Protein AF-A0A941NDX5-F1 (afdb_monomer_lite)

Sequence (126 aa):
MRFWDHIRQGDWVTFERARLWAVALLIAYAIAIAGLFLTAHGLNDYQDRPLGSDFSNIYTAGIQANAGHAADIYVPPKHLAAERAIFGAKTPFYGWHYPPFLLLLATPLARLPYLAALFVWQALTF

Structure (mmCIF, N/CA/C/O backbone):
data_AF-A0A941NDX5-F1
#
_entry.id   AF-A0A941NDX5-F1
#
loop_
_atom_site.group_PDB
_atom_site.id
_atom_site.type_symbol
_atom_site.label_atom_id
_atom_site.label_alt_id
_atom_site.label_comp_id
_atom_site.label_asym_id
_atom_site.label_entity_id
_atom_site.label_seq_id
_atom_site.pdbx_PDB_ins_code
_atom_site.Cartn_x
_atom_site.Cartn_y
_atom_site.Cartn_z
_atom_site.occupancy
_atom_site.B_iso_or_equiv
_atom_site.auth_seq_id
_atom_site.auth_comp_id
_atom_site.auth_asym_id
_atom_site.auth_atom_id
_atom_site.pdbx_PDB_model_num
ATOM 1 N N . MET A 1 1 ? -20.344 -15.195 41.692 1.00 62.06 1 MET A N 1
ATOM 2 C CA . MET A 1 1 ? -20.381 -15.592 40.268 1.00 62.06 1 MET A CA 1
ATOM 3 C C . MET A 1 1 ? -18.966 -15.991 39.868 1.00 62.06 1 MET A C 1
ATOM 5 O O . MET A 1 1 ? -18.047 -15.264 40.233 1.00 62.06 1 MET A O 1
ATOM 9 N N . ARG A 1 2 ? -18.745 -17.180 39.284 1.00 82.75 2 ARG A N 1
ATOM 10 C CA . ARG A 1 2 ? -17.382 -17.652 38.968 1.00 82.75 2 ARG A CA 1
ATOM 11 C C . ARG A 1 2 ? -16.875 -16.903 37.729 1.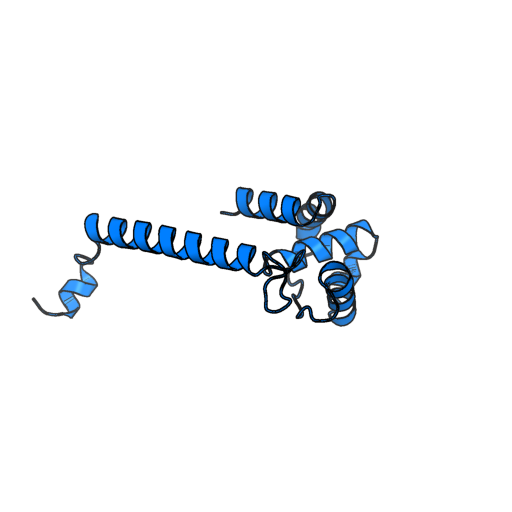00 82.75 2 ARG A C 1
ATOM 13 O O . ARG A 1 2 ? -17.656 -16.616 36.834 1.00 82.75 2 ARG A O 1
ATOM 20 N N . PHE A 1 3 ? -15.574 -16.609 37.664 1.00 84.38 3 PHE A N 1
ATOM 21 C CA . PHE A 1 3 ? -14.917 -15.912 36.540 1.00 84.38 3 PHE A CA 1
ATOM 22 C C . PHE A 1 3 ? -15.355 -16.427 35.153 1.00 84.38 3 PHE A C 1
ATOM 24 O O . PHE A 1 3 ? -15.638 -15.649 34.245 1.00 84.38 3 PHE A O 1
ATOM 31 N N . TRP A 1 4 ? -15.497 -17.746 35.027 1.00 89.44 4 TRP A N 1
ATOM 32 C CA . TRP A 1 4 ? -15.922 -18.427 33.804 1.00 89.44 4 TRP A CA 1
ATOM 33 C C . TRP A 1 4 ? -17.356 -18.119 33.363 1.00 89.44 4 TRP A C 1
ATOM 35 O O . TRP A 1 4 ? -17.628 -18.120 32.164 1.00 89.44 4 TRP A O 1
ATOM 45 N N . ASP A 1 5 ? -18.260 -17.826 34.300 1.00 87.81 5 ASP A N 1
ATOM 46 C CA . ASP A 1 5 ? -19.648 -17.478 33.981 1.00 87.81 5 ASP A CA 1
ATOM 47 C C . ASP A 1 5 ? -19.706 -16.108 33.300 1.00 87.81 5 ASP A C 1
ATOM 49 O O . ASP A 1 5 ? -20.422 -15.933 32.320 1.00 87.81 5 ASP A O 1
ATOM 53 N N . HIS A 1 6 ? -18.879 -15.166 33.759 1.00 83.00 6 HIS A N 1
ATOM 54 C CA . HIS A 1 6 ? -18.836 -13.807 33.225 1.00 83.00 6 HIS A CA 1
ATOM 55 C C . HIS A 1 6 ? -18.253 -13.758 31.805 1.00 83.00 6 HIS A C 1
ATOM 57 O O . HIS A 1 6 ? -18.755 -13.036 30.947 1.00 83.00 6 HIS A O 1
ATOM 63 N N . ILE A 1 7 ? -17.235 -14.582 31.519 1.00 88.75 7 ILE A N 1
ATOM 64 C CA . ILE A 1 7 ? -16.713 -14.745 30.152 1.00 88.75 7 ILE A CA 1
ATOM 65 C C . ILE A 1 7 ? -17.770 -15.382 29.250 1.00 88.75 7 ILE A C 1
ATOM 67 O O . ILE A 1 7 ? -17.980 -14.905 28.137 1.00 88.75 7 ILE A O 1
ATOM 71 N N . ARG A 1 8 ? -18.434 -16.445 29.725 1.00 90.88 8 ARG A N 1
ATOM 72 C CA . ARG A 1 8 ? -19.418 -17.197 28.937 1.00 90.88 8 ARG A CA 1
ATOM 73 C C . ARG A 1 8 ? -20.648 -16.361 28.577 1.00 90.88 8 ARG A C 1
ATOM 75 O O . ARG A 1 8 ? -21.172 -16.540 27.485 1.00 90.88 8 ARG A O 1
ATOM 82 N N . GLN A 1 9 ? -21.119 -15.503 29.479 1.00 90.38 9 GLN A N 1
ATOM 83 C CA . GLN A 1 9 ? -22.331 -14.703 29.263 1.00 90.38 9 GLN A CA 1
ATOM 84 C C . GLN A 1 9 ? -22.068 -13.430 28.445 1.00 90.38 9 GLN A C 1
ATOM 86 O O . GLN A 1 9 ? -22.976 -12.920 27.799 1.00 90.38 9 GLN A O 1
ATOM 91 N N . GLY A 1 10 ? -20.817 -12.956 28.395 1.00 88.06 10 GLY A N 1
ATOM 92 C CA . GLY A 1 10 ? -20.456 -11.792 27.584 1.00 88.06 10 GLY A CA 1
ATOM 93 C C . GLY A 1 10 ? -20.843 -10.451 28.211 1.00 88.06 10 GLY A C 1
ATOM 94 O O . GLY A 1 10 ? -20.691 -9.422 27.561 1.00 88.06 10 GLY A O 1
ATOM 95 N N . ASP A 1 11 ? -21.262 -10.432 29.480 1.00 88.44 11 ASP A N 1
ATOM 96 C CA . ASP A 1 11 ? -21.711 -9.231 30.214 1.00 88.44 11 ASP A CA 1
ATOM 97 C C . ASP A 1 11 ? -20.637 -8.125 30.308 1.00 88.44 11 ASP A C 1
ATOM 99 O O . ASP A 1 11 ? -20.893 -6.981 30.695 1.00 88.44 11 ASP A O 1
ATOM 103 N N . TRP A 1 12 ? -19.393 -8.465 29.971 1.00 85.69 12 TRP A N 1
ATOM 104 C CA . TRP A 1 12 ? -18.274 -7.538 29.880 1.00 85.69 12 TRP A CA 1
ATOM 105 C C . TRP A 1 12 ? -18.303 -6.681 28.600 1.00 85.69 12 TRP A C 1
ATOM 107 O O . TRP A 1 12 ? -17.666 -5.627 28.575 1.00 85.69 12 TRP A O 1
ATOM 117 N N . VAL A 1 13 ? -19.078 -7.044 27.573 1.00 89.94 13 VAL A N 1
ATOM 118 C CA . VAL A 1 13 ? -19.280 -6.243 26.354 1.00 89.94 13 VAL A CA 1
ATOM 119 C C . VAL A 1 13 ? -20.486 -5.322 26.544 1.00 89.94 13 VAL A C 1
ATOM 121 O O . VAL A 1 13 ? -21.599 -5.618 26.123 1.00 89.94 13 VAL A O 1
ATOM 124 N N . THR A 1 14 ? -20.268 -4.185 27.205 1.00 94.94 14 THR A N 1
ATOM 125 C CA . THR A 1 14 ? -21.304 -3.149 27.360 1.00 94.94 14 THR A CA 1
ATOM 126 C C . THR A 1 14 ? -21.159 -2.075 26.287 1.00 94.94 14 THR A C 1
ATOM 128 O O . THR A 1 14 ? -20.083 -1.913 25.705 1.00 94.94 14 THR A O 1
ATOM 131 N N . PHE A 1 15 ? -22.220 -1.302 26.042 1.00 94.56 15 PHE A N 1
ATOM 132 C CA . PHE A 1 15 ? -22.182 -0.198 25.081 1.00 94.56 15 PHE A CA 1
ATOM 133 C C . PHE A 1 15 ? -21.113 0.842 25.448 1.00 94.56 15 PHE A C 1
ATOM 135 O O . PHE A 1 15 ? -20.392 1.332 24.581 1.00 94.56 15 PHE A O 1
ATOM 142 N N . GLU A 1 16 ? -20.947 1.133 26.738 1.00 96.38 16 GLU A N 1
ATOM 143 C CA . GLU A 1 16 ? -19.944 2.070 27.247 1.00 96.38 16 GLU A CA 1
ATOM 144 C C . GLU A 1 16 ? -18.529 1.565 26.968 1.00 96.38 16 GLU A C 1
ATOM 146 O O . 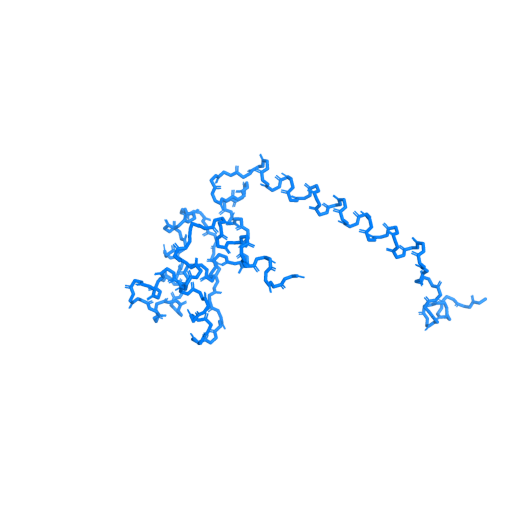GLU A 1 16 ? -17.690 2.325 26.484 1.00 96.38 16 GLU A O 1
ATOM 151 N N . ARG A 1 17 ? -18.267 0.274 27.222 1.00 95.31 17 ARG A N 1
ATOM 152 C CA . ARG A 1 17 ? -16.963 -0.340 26.941 1.00 95.31 17 ARG A CA 1
ATOM 153 C C . ARG A 1 17 ? -16.689 -0.410 25.443 1.00 95.31 17 ARG A C 1
ATOM 155 O O . ARG A 1 17 ? -15.591 -0.056 25.025 1.00 95.31 17 ARG A O 1
ATOM 162 N N . ALA A 1 18 ? -17.675 -0.797 24.637 1.00 95.81 18 ALA A N 1
ATOM 163 C CA . ALA A 1 18 ? -17.550 -0.823 23.182 1.00 95.81 18 ALA A CA 1
ATOM 164 C C . ALA A 1 18 ? -17.246 0.575 22.621 1.00 95.81 18 ALA A C 1
ATOM 166 O O . ALA A 1 18 ? -16.313 0.734 21.838 1.00 95.81 18 ALA A O 1
ATOM 167 N N . ARG A 1 19 ? -17.969 1.606 23.079 1.00 97.12 19 ARG A N 1
ATOM 168 C CA . ARG A 1 19 ? -17.733 3.001 22.684 1.00 97.12 19 ARG A CA 1
ATOM 169 C C . ARG A 1 19 ? -16.351 3.489 23.112 1.00 97.12 19 ARG A C 1
ATOM 171 O O . ARG A 1 19 ? -15.677 4.140 22.317 1.00 97.12 19 ARG A O 1
ATOM 178 N N . LEU A 1 20 ? -15.928 3.182 24.339 1.00 97.31 20 LEU A N 1
ATOM 179 C CA . LEU A 1 20 ? -14.605 3.555 24.839 1.00 97.31 20 LEU A CA 1
ATOM 180 C C . LEU A 1 20 ? -13.503 2.957 23.962 1.00 97.31 20 LEU A C 1
ATOM 182 O O . LEU A 1 20 ? -12.630 3.693 23.508 1.00 97.31 20 LEU A O 1
ATOM 186 N N . TRP A 1 21 ? -13.572 1.656 23.668 1.00 97.12 21 TRP A N 1
ATOM 187 C CA . TRP A 1 21 ? -12.589 0.996 22.810 1.00 97.12 21 TRP A CA 1
ATOM 188 C C . TRP A 1 21 ? -12.640 1.496 21.367 1.00 97.12 21 TRP A C 1
ATOM 190 O O . TRP A 1 21 ? -11.586 1.724 20.784 1.00 97.12 21 TRP A O 1
ATOM 200 N N . ALA A 1 22 ? -13.827 1.738 20.807 1.00 96.94 22 ALA A N 1
ATOM 201 C CA . ALA A 1 22 ? -13.966 2.278 19.456 1.00 96.94 22 ALA A CA 1
ATOM 202 C C . ALA A 1 22 ? -13.316 3.665 19.322 1.00 96.94 22 ALA A C 1
ATOM 204 O O . ALA A 1 22 ? -12.550 3.899 18.390 1.00 96.94 22 ALA A O 1
ATOM 205 N N . VAL A 1 23 ? -13.564 4.571 20.275 1.00 98.12 23 VAL A N 1
ATOM 206 C CA . VAL A 1 23 ? -12.948 5.909 20.282 1.00 98.12 23 VAL A CA 1
ATOM 207 C C . VAL A 1 23 ? -11.442 5.820 20.532 1.00 98.12 23 VAL A C 1
ATOM 209 O O . VAL A 1 23 ? -10.675 6.497 19.851 1.00 98.12 23 VAL A O 1
ATOM 212 N N . ALA A 1 24 ? -11.003 4.971 21.465 1.00 98.25 24 ALA A N 1
ATOM 213 C CA . ALA A 1 24 ? -9.582 4.777 21.742 1.00 98.25 24 ALA A CA 1
ATOM 214 C C . ALA A 1 24 ? -8.829 4.252 20.510 1.00 98.25 24 ALA A C 1
ATOM 216 O O . ALA A 1 24 ? -7.777 4.788 20.166 1.00 98.25 24 ALA A O 1
ATOM 217 N N . LEU A 1 25 ? -9.387 3.257 19.813 1.00 98.06 25 LEU A N 1
ATOM 218 C CA . LEU A 1 25 ? -8.824 2.730 18.572 1.00 98.06 25 LEU A CA 1
ATOM 219 C C . LEU A 1 25 ? -8.835 3.784 17.466 1.00 98.06 25 LEU A C 1
ATOM 221 O O . LEU A 1 25 ? -7.818 3.953 16.806 1.00 98.06 25 LEU A O 1
ATOM 225 N N . LEU A 1 26 ? -9.926 4.537 17.296 1.00 97.69 26 LEU A N 1
ATOM 226 C CA . LEU A 1 26 ? -9.996 5.610 16.301 1.00 97.69 26 LEU A CA 1
ATOM 227 C C . LEU A 1 26 ? -8.886 6.650 16.510 1.00 97.69 26 LEU A C 1
ATOM 229 O O . LEU A 1 26 ? -8.193 7.008 15.560 1.00 97.69 26 LEU A O 1
ATOM 233 N N . ILE A 1 27 ? -8.684 7.100 17.752 1.00 98.44 27 ILE A N 1
ATOM 234 C CA . ILE A 1 27 ? -7.613 8.043 18.098 1.00 98.44 27 ILE A CA 1
ATOM 235 C C . ILE A 1 27 ? -6.241 7.407 17.853 1.00 98.44 27 ILE A C 1
ATOM 237 O O . ILE A 1 27 ? -5.379 8.037 17.243 1.00 98.44 27 ILE A O 1
ATOM 241 N N . ALA A 1 28 ? -6.035 6.159 18.283 1.00 98.31 28 ALA A N 1
ATOM 242 C CA . ALA A 1 28 ? -4.771 5.455 18.088 1.00 98.31 28 ALA A CA 1
ATOM 243 C C . ALA A 1 28 ? -4.425 5.289 16.597 1.00 98.31 28 ALA A C 1
ATOM 245 O O . ALA A 1 28 ? -3.296 5.575 16.201 1.00 98.31 28 ALA A O 1
ATOM 246 N N . TYR A 1 29 ? -5.392 4.902 15.759 1.00 96.06 29 TYR A N 1
ATOM 247 C CA . TYR A 1 29 ? -5.216 4.805 14.309 1.00 96.06 29 TYR A CA 1
ATOM 248 C C . TYR A 1 29 ? -4.962 6.172 13.673 1.00 96.06 29 TYR A C 1
ATOM 250 O O . TYR A 1 29 ? -4.065 6.283 12.842 1.00 96.06 29 TYR A O 1
ATOM 258 N N . ALA A 1 30 ? -5.678 7.222 14.085 1.00 97.19 30 ALA A N 1
ATOM 259 C CA . ALA A 1 30 ? -5.442 8.575 13.584 1.00 97.19 30 ALA A CA 1
ATOM 260 C C . ALA A 1 30 ? -4.017 9.061 13.903 1.00 97.19 30 ALA A C 1
ATOM 262 O O . ALA A 1 30 ? -3.341 9.597 13.026 1.00 97.19 30 ALA A O 1
ATOM 263 N N . ILE A 1 31 ? -3.530 8.817 15.126 1.00 98.19 31 ILE A N 1
ATOM 264 C CA . ILE A 1 31 ? -2.150 9.128 15.527 1.00 98.19 31 ILE A CA 1
ATOM 265 C C . ILE A 1 31 ? -1.149 8.295 14.721 1.00 98.19 31 ILE A C 1
ATOM 267 O O . ILE A 1 31 ? -0.158 8.841 14.244 1.00 98.19 31 ILE A O 1
ATOM 271 N N . ALA A 1 32 ? -1.399 6.996 14.536 1.00 95.44 32 ALA A N 1
ATOM 272 C CA . ALA A 1 32 ? -0.513 6.121 13.772 1.00 95.44 32 ALA A CA 1
ATOM 273 C C . ALA A 1 32 ? -0.413 6.548 12.298 1.00 95.44 32 ALA A C 1
ATOM 275 O O . ALA A 1 32 ? 0.690 6.640 11.763 1.00 95.44 32 ALA A O 1
ATOM 276 N N . ILE A 1 33 ? -1.542 6.872 11.660 1.00 93.62 33 ILE A N 1
ATOM 277 C CA . ILE A 1 33 ? -1.591 7.376 10.282 1.00 93.62 33 ILE A CA 1
ATOM 278 C C . ILE A 1 33 ? -0.873 8.725 10.186 1.00 93.62 33 ILE A C 1
ATOM 280 O O . ILE A 1 33 ? -0.043 8.912 9.298 1.00 93.62 33 ILE A O 1
ATOM 284 N N . ALA A 1 34 ? -1.129 9.650 11.116 1.00 95.94 34 ALA A N 1
ATOM 285 C CA . ALA A 1 34 ? -0.423 10.928 11.153 1.00 95.94 34 ALA A CA 1
ATOM 286 C C . ALA A 1 34 ? 1.092 10.724 11.306 1.00 95.94 34 ALA A C 1
ATOM 288 O O . ALA A 1 34 ? 1.863 11.318 10.559 1.00 95.94 34 ALA A O 1
ATOM 289 N N . GLY A 1 35 ? 1.524 9.842 12.211 1.00 96.38 35 GLY A N 1
ATOM 290 C CA . GLY A 1 35 ? 2.931 9.487 12.390 1.00 96.38 35 GLY A CA 1
ATOM 291 C C . GLY A 1 35 ? 3.559 8.895 11.127 1.00 96.38 35 GLY A C 1
ATOM 292 O O . GLY A 1 35 ? 4.667 9.281 10.759 1.00 96.38 35 GLY A O 1
ATOM 293 N N . LEU A 1 36 ? 2.836 8.023 10.418 1.00 94.69 36 LEU A N 1
ATOM 294 C CA . LEU A 1 36 ? 3.272 7.443 9.147 1.00 94.69 36 LEU A CA 1
ATOM 295 C C . LEU A 1 36 ? 3.531 8.536 8.099 1.00 94.69 36 LEU A C 1
ATOM 297 O O . LEU A 1 36 ? 4.609 8.563 7.517 1.00 94.69 36 LEU A O 1
ATOM 301 N N . PHE A 1 37 ? 2.598 9.475 7.905 1.00 93.19 37 PHE A N 1
ATOM 302 C CA . PHE A 1 37 ? 2.756 10.564 6.930 1.00 93.19 37 PHE A CA 1
ATOM 303 C C . PHE A 1 37 ? 3.797 11.610 7.344 1.00 93.19 37 PHE A C 1
ATOM 305 O O . PHE A 1 37 ? 4.532 12.104 6.495 1.00 93.19 37 PHE A O 1
ATOM 312 N N . LEU A 1 38 ? 3.888 11.939 8.635 1.00 96.69 38 LEU A N 1
ATOM 313 C CA . LEU A 1 38 ? 4.864 12.908 9.148 1.00 96.69 38 LEU A CA 1
ATOM 314 C C . LEU A 1 38 ? 6.308 12.403 9.059 1.00 96.69 38 LEU A C 1
ATOM 316 O O . LEU A 1 38 ? 7.233 13.208 9.009 1.00 96.69 38 LEU A O 1
ATOM 320 N N . THR A 1 39 ? 6.502 11.084 9.063 1.00 96.75 39 THR A N 1
ATOM 321 C CA . THR A 1 39 ? 7.824 10.446 8.972 1.00 96.75 39 THR A CA 1
ATOM 322 C C . THR A 1 39 ? 8.120 9.869 7.586 1.00 96.75 39 THR A C 1
ATOM 324 O O . THR A 1 39 ? 9.211 9.345 7.362 1.00 96.75 39 THR A O 1
ATOM 327 N N . ALA A 1 40 ? 7.170 9.968 6.652 1.00 96.19 40 ALA A N 1
ATOM 328 C CA . ALA A 1 40 ? 7.312 9.479 5.291 1.00 96.19 40 ALA A CA 1
ATOM 329 C C . ALA A 1 40 ? 8.293 10.319 4.467 1.00 96.19 40 ALA A C 1
ATOM 331 O O . ALA A 1 40 ? 8.423 11.532 4.638 1.00 96.19 40 ALA A O 1
ATOM 332 N N . HIS A 1 41 ? 8.924 9.669 3.493 1.00 95.25 41 HIS A N 1
ATOM 333 C CA . HIS A 1 41 ? 9.731 10.312 2.468 1.00 95.25 41 HIS A CA 1
ATOM 334 C C . HIS A 1 41 ? 9.305 9.833 1.071 1.00 95.25 41 HIS A C 1
ATOM 336 O O . HIS A 1 41 ? 9.520 8.688 0.663 1.00 95.25 41 HIS A O 1
ATOM 342 N N . GLY A 1 42 ? 8.684 10.730 0.302 1.00 94.38 42 GLY A N 1
ATOM 343 C CA . GLY A 1 42 ? 8.111 10.382 -0.999 1.00 94.38 42 GLY A CA 1
ATOM 344 C C . GLY A 1 42 ? 6.952 9.394 -0.851 1.00 94.38 42 GLY A C 1
ATOM 345 O O . GLY A 1 42 ? 5.951 9.711 -0.216 1.00 94.38 42 GLY A O 1
ATOM 346 N N . LEU A 1 43 ? 7.078 8.208 -1.453 1.00 96.56 43 LEU A N 1
ATOM 347 C CA . LEU A 1 43 ? 6.051 7.156 -1.417 1.00 96.56 43 LEU A CA 1
ATOM 348 C C . LEU A 1 43 ? 6.250 6.140 -0.282 1.00 96.56 43 LEU A C 1
ATOM 350 O O . LEU A 1 43 ? 5.477 5.186 -0.196 1.00 96.56 43 LEU A O 1
ATOM 354 N N . ASN A 1 44 ? 7.269 6.325 0.562 1.00 97.56 44 ASN A N 1
ATOM 355 C CA . ASN A 1 44 ? 7.667 5.351 1.573 1.00 97.56 44 ASN A CA 1
ATOM 356 C C . ASN A 1 44 ? 7.592 5.914 2.990 1.00 97.56 44 ASN A C 1
ATOM 358 O O . ASN A 1 44 ? 7.734 7.118 3.195 1.00 97.56 44 ASN A O 1
ATOM 362 N N . ASP A 1 45 ? 7.421 5.028 3.964 1.00 95.94 45 ASP A N 1
ATOM 363 C CA . ASP A 1 45 ? 7.597 5.328 5.378 1.00 95.94 45 ASP A CA 1
ATOM 364 C C . ASP A 1 45 ? 9.081 5.438 5.771 1.00 95.94 45 ASP A C 1
ATOM 366 O O . ASP A 1 45 ? 9.983 5.202 4.968 1.00 95.94 45 ASP A O 1
ATOM 370 N N . TYR A 1 46 ? 9.331 5.754 7.043 1.00 95.00 46 TYR A N 1
ATOM 371 C CA . TYR A 1 46 ? 10.670 5.914 7.621 1.00 95.00 46 TYR A CA 1
ATOM 372 C C . TYR A 1 46 ? 11.574 4.666 7.559 1.00 95.00 46 TYR A C 1
ATOM 374 O O . TYR A 1 46 ? 12.751 4.751 7.912 1.00 95.00 46 TYR A O 1
ATOM 382 N N . GLN A 1 47 ? 11.039 3.503 7.176 1.00 95.56 47 GLN A N 1
ATOM 383 C CA . GLN A 1 47 ? 11.772 2.242 7.031 1.00 95.56 47 GLN A CA 1
ATOM 384 C C . GLN A 1 47 ? 11.928 1.826 5.564 1.00 95.56 47 GLN A C 1
ATOM 386 O O . GLN A 1 47 ? 12.186 0.651 5.300 1.00 95.56 47 GLN A O 1
ATOM 391 N N . ASP A 1 48 ? 11.757 2.755 4.618 1.00 95.12 48 ASP A N 1
ATOM 392 C CA . ASP A 1 48 ? 11.801 2.492 3.176 1.00 95.12 48 ASP A CA 1
ATOM 393 C C . ASP A 1 48 ? 10.696 1.521 2.687 1.00 95.12 48 ASP A C 1
ATOM 395 O O . ASP A 1 48 ? 10.812 0.921 1.612 1.00 95.12 48 ASP A O 1
ATOM 399 N N . ARG A 1 49 ? 9.604 1.357 3.451 1.00 96.81 49 ARG A N 1
ATOM 400 C CA . ARG A 1 49 ? 8.447 0.546 3.036 1.00 96.81 49 ARG A CA 1
ATOM 401 C C . ARG A 1 49 ? 7.428 1.423 2.311 1.00 96.81 49 ARG A C 1
ATOM 403 O O . ARG A 1 49 ? 7.177 2.530 2.780 1.00 96.81 49 ARG A O 1
ATOM 410 N N . PRO A 1 50 ? 6.767 0.946 1.247 1.00 97.62 50 PRO A N 1
ATOM 411 C CA . PRO A 1 50 ? 5.714 1.709 0.587 1.00 97.62 50 PRO A CA 1
ATOM 412 C C . PRO A 1 50 ? 4.590 2.075 1.563 1.00 97.62 50 PRO A C 1
ATOM 414 O O . PRO A 1 50 ? 4.142 1.236 2.352 1.00 97.62 50 PRO A O 1
ATOM 417 N N . LEU A 1 51 ? 4.088 3.308 1.484 1.00 96.75 51 LEU A N 1
ATOM 418 C CA . LEU A 1 51 ? 2.849 3.692 2.163 1.00 96.75 51 LEU A CA 1
ATOM 419 C C . LEU A 1 51 ? 1.715 2.821 1.610 1.00 96.75 51 LEU A C 1
ATOM 421 O O . LEU A 1 51 ? 1.521 2.795 0.401 1.00 96.75 51 LEU A O 1
ATOM 425 N N . GLY A 1 52 ? 0.985 2.092 2.457 1.00 94.94 52 GLY A N 1
ATOM 426 C CA . GLY A 1 52 ? 0.053 1.060 1.976 1.00 94.94 52 GLY A CA 1
ATOM 427 C C . GLY A 1 52 ? 0.783 -0.152 1.388 1.00 94.94 52 GLY A C 1
ATOM 428 O O . GLY A 1 52 ? 0.553 -0.539 0.247 1.00 94.94 52 GLY A O 1
ATOM 429 N N . SER A 1 53 ? 1.720 -0.713 2.153 1.00 94.88 53 SER A N 1
ATOM 430 C CA . SER A 1 53 ? 2.568 -1.841 1.737 1.00 94.88 53 SER A CA 1
ATOM 431 C C . SER A 1 53 ? 1.810 -3.122 1.352 1.00 94.88 53 SER A C 1
ATOM 433 O O . SER A 1 53 ? 2.331 -3.956 0.622 1.00 94.88 53 SER A O 1
ATOM 435 N N . ASP A 1 54 ? 0.570 -3.279 1.797 1.00 93.44 54 ASP A N 1
ATOM 436 C CA . ASP A 1 54 ? -0.352 -4.325 1.353 1.00 93.44 54 ASP A CA 1
ATOM 437 C C . ASP A 1 54 ? -0.872 -4.087 -0.077 1.00 93.44 54 ASP A C 1
ATOM 439 O O . ASP A 1 54 ? -1.037 -5.033 -0.849 1.00 93.44 54 ASP A O 1
ATOM 443 N N . PHE A 1 55 ? -1.073 -2.825 -0.458 1.00 97.38 55 PHE A N 1
ATOM 444 C CA . PHE A 1 55 ? -1.510 -2.404 -1.789 1.00 97.38 55 PHE A CA 1
ATOM 445 C C . PHE A 1 55 ? -0.365 -2.288 -2.811 1.00 97.38 55 PHE A C 1
ATOM 447 O O . PHE A 1 55 ? -0.598 -2.405 -4.017 1.00 97.38 55 PHE A O 1
ATOM 454 N N . SER A 1 56 ? 0.878 -2.083 -2.367 1.00 98.06 56 SER A N 1
ATOM 455 C CA . SER A 1 56 ? 2.030 -1.834 -3.252 1.00 98.06 56 SER A CA 1
ATOM 456 C C . SER A 1 56 ? 2.231 -2.913 -4.326 1.00 98.06 56 SER A C 1
ATOM 458 O O . SER A 1 56 ? 2.500 -2.576 -5.485 1.00 98.06 56 SER A O 1
ATOM 460 N N . ASN A 1 57 ? 2.035 -4.195 -3.989 1.00 97.94 57 ASN A N 1
ATOM 461 C CA . ASN A 1 57 ? 2.133 -5.298 -4.952 1.00 97.94 57 ASN A CA 1
ATOM 462 C C . ASN A 1 57 ? 1.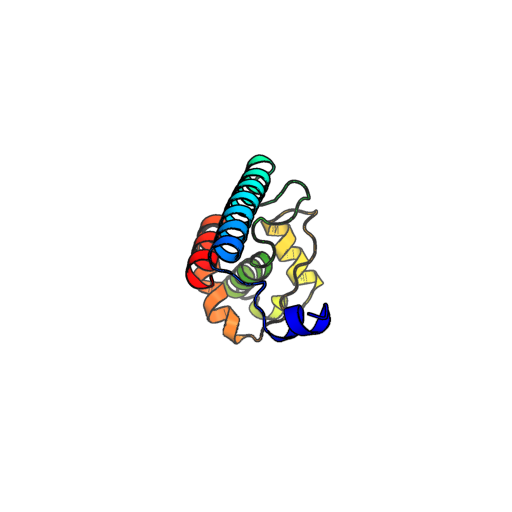038 -5.209 -6.029 1.00 97.94 57 ASN A C 1
ATOM 464 O O . ASN A 1 57 ? 1.304 -5.471 -7.203 1.00 97.94 57 ASN A O 1
ATOM 468 N N . ILE A 1 58 ? -0.173 -4.772 -5.657 1.00 98.00 58 ILE A N 1
ATOM 469 C CA . ILE A 1 58 ? -1.304 -4.643 -6.582 1.00 98.00 58 ILE A CA 1
ATOM 470 C C . ILE A 1 58 ? -1.006 -3.550 -7.596 1.00 98.00 58 ILE A C 1
ATOM 472 O O . ILE A 1 58 ? -1.121 -3.766 -8.803 1.00 98.00 58 ILE A O 1
ATOM 476 N N . TYR A 1 59 ? -0.547 -2.397 -7.113 1.00 98.69 59 TYR A N 1
ATOM 477 C CA . TYR A 1 59 ? -0.118 -1.307 -7.977 1.00 98.69 59 TYR A CA 1
ATOM 478 C C . TYR A 1 59 ? 1.018 -1.746 -8.914 1.00 98.69 59 TYR A C 1
ATOM 480 O O . TYR A 1 59 ? 0.932 -1.565 -10.130 1.00 98.69 59 TYR A O 1
ATOM 488 N N . THR A 1 60 ? 2.049 -2.401 -8.375 1.00 98.75 60 THR A N 1
ATOM 489 C CA . THR A 1 60 ? 3.218 -2.860 -9.143 1.00 98.75 60 THR A CA 1
ATOM 490 C C . THR A 1 60 ? 2.856 -3.911 -10.195 1.00 98.75 60 THR A C 1
ATOM 492 O O . THR A 1 60 ? 3.381 -3.888 -11.312 1.00 98.75 60 THR A O 1
ATOM 495 N N . ALA A 1 61 ? 1.934 -4.821 -9.882 1.00 98.62 61 ALA A N 1
ATOM 496 C CA . ALA A 1 61 ? 1.417 -5.792 -10.837 1.00 98.62 61 ALA A CA 1
ATOM 497 C C . ALA A 1 61 ? 0.606 -5.120 -11.952 1.00 98.62 61 ALA A C 1
ATOM 499 O O . ALA A 1 61 ? 0.758 -5.474 -13.121 1.00 98.62 61 ALA A O 1
ATOM 500 N N . GLY A 1 62 ? -0.200 -4.109 -11.615 1.00 98.56 62 GLY A N 1
ATOM 501 C CA . GLY A 1 62 ? -0.924 -3.296 -12.589 1.00 98.56 62 GLY A CA 1
ATOM 502 C C . GLY A 1 62 ? 0.009 -2.548 -13.544 1.00 98.56 62 GLY A C 1
ATOM 503 O O . GLY A 1 62 ? -0.231 -2.554 -14.752 1.00 98.56 62 GLY A O 1
ATOM 504 N N . ILE A 1 63 ? 1.106 -1.972 -13.034 1.00 98.69 63 ILE A N 1
ATOM 505 C CA . ILE A 1 63 ? 2.155 -1.336 -13.850 1.00 98.69 63 ILE A CA 1
ATOM 506 C C . ILE A 1 63 ? 2.774 -2.347 -14.823 1.00 98.69 63 ILE A C 1
ATOM 508 O O . ILE A 1 63 ? 2.829 -2.085 -16.025 1.00 98.69 63 ILE A O 1
ATOM 512 N N . GLN A 1 64 ? 3.186 -3.522 -14.337 1.00 98.62 64 GLN A N 1
ATOM 513 C CA . GLN A 1 64 ? 3.777 -4.566 -15.184 1.00 98.62 64 GLN A CA 1
ATOM 514 C C . GLN A 1 64 ? 2.800 -5.074 -16.247 1.00 98.62 64 GLN A C 1
ATOM 516 O O . GLN A 1 64 ? 3.173 -5.203 -17.413 1.00 98.62 64 GLN A O 1
ATOM 521 N N . ALA A 1 65 ? 1.541 -5.311 -15.880 1.00 98.50 65 ALA A N 1
ATOM 522 C CA . ALA A 1 65 ? 0.519 -5.753 -16.820 1.00 98.50 65 ALA A CA 1
ATOM 523 C C . ALA A 1 65 ? 0.214 -4.692 -17.890 1.00 98.50 65 ALA A C 1
ATOM 525 O O . ALA A 1 65 ? 0.152 -5.031 -19.071 1.00 98.50 65 ALA A O 1
ATOM 526 N N . ASN A 1 66 ? 0.112 -3.411 -17.515 1.00 98.62 66 ASN A N 1
ATOM 527 C CA . ASN A 1 66 ? -0.050 -2.307 -18.469 1.00 98.62 66 ASN A CA 1
ATOM 528 C C . ASN A 1 66 ? 1.147 -2.178 -19.431 1.00 98.62 66 ASN A C 1
ATOM 530 O O . ASN A 1 66 ? 0.968 -1.740 -20.564 1.00 98.62 66 ASN A O 1
ATOM 534 N N . ALA A 1 67 ? 2.346 -2.581 -19.000 1.00 98.31 67 ALA A N 1
ATOM 535 C CA . ALA A 1 67 ? 3.559 -2.604 -19.816 1.00 98.31 67 ALA A CA 1
ATOM 536 C C . ALA A 1 67 ? 3.724 -3.882 -20.666 1.00 98.31 67 ALA A C 1
ATOM 538 O O . ALA A 1 67 ? 4.767 -4.058 -21.291 1.00 98.31 67 ALA A O 1
ATOM 539 N N . GLY A 1 68 ? 2.742 -4.792 -20.679 1.00 98.06 68 GLY A N 1
ATOM 540 C CA . GLY A 1 68 ? 2.813 -6.051 -21.432 1.00 98.06 68 GLY A CA 1
ATOM 541 C C . GLY A 1 68 ? 3.569 -7.187 -20.728 1.00 98.06 68 GLY A C 1
ATOM 542 O O . GLY A 1 68 ? 3.745 -8.252 -21.310 1.00 98.06 68 GLY A O 1
ATOM 543 N N . HIS A 1 69 ? 3.964 -7.006 -19.466 1.00 97.81 69 HIS A N 1
ATOM 544 C CA . HIS A 1 69 ? 4.736 -7.970 -18.671 1.00 97.81 69 HIS A CA 1
ATOM 545 C C . HIS A 1 69 ? 3.879 -8.666 -17.599 1.00 97.81 69 HIS A C 1
ATOM 547 O O . HIS A 1 69 ? 4.344 -8.957 -16.501 1.00 97.81 69 HIS A O 1
ATOM 553 N N . ALA A 1 70 ? 2.604 -8.948 -17.892 1.00 97.50 70 ALA A N 1
ATOM 554 C CA . ALA A 1 70 ? 1.663 -9.501 -16.909 1.00 97.50 70 ALA A CA 1
ATOM 555 C C . ALA A 1 70 ? 2.113 -10.842 -16.291 1.00 97.50 70 ALA A C 1
ATOM 557 O O . ALA A 1 70 ? 1.773 -11.126 -15.150 1.00 97.50 70 ALA A O 1
ATOM 558 N N . ALA A 1 71 ? 2.880 -11.663 -17.016 1.00 97.44 71 ALA A N 1
ATOM 559 C CA . ALA A 1 71 ? 3.399 -12.932 -16.498 1.00 97.44 71 ALA A CA 1
ATOM 560 C C . ALA A 1 71 ? 4.562 -12.752 -15.503 1.00 97.44 71 ALA A C 1
ATOM 562 O O . ALA A 1 71 ? 4.768 -13.605 -14.639 1.00 97.44 71 ALA A O 1
ATOM 563 N N . ASP A 1 72 ? 5.298 -11.638 -15.585 1.00 98.25 72 ASP A N 1
ATOM 564 C CA . ASP A 1 72 ? 6.499 -11.402 -14.777 1.00 98.25 72 ASP A CA 1
ATOM 565 C C . ASP A 1 72 ? 6.180 -11.150 -13.298 1.00 98.25 72 ASP A C 1
ATOM 567 O O . ASP A 1 72 ? 7.035 -11.365 -12.440 1.00 98.25 72 ASP A O 1
ATOM 571 N N . ILE A 1 73 ? 4.928 -10.810 -12.976 1.00 97.75 73 ILE A N 1
ATOM 572 C CA . ILE A 1 73 ? 4.461 -10.626 -11.595 1.00 97.75 73 ILE A CA 1
ATOM 573 C C . ILE A 1 73 ? 4.563 -11.911 -10.758 1.00 97.75 73 ILE A C 1
ATOM 575 O O . ILE A 1 73 ? 4.695 -11.835 -9.541 1.00 97.75 73 ILE A O 1
ATOM 579 N N . TYR A 1 74 ? 4.534 -13.084 -11.402 1.00 97.56 74 TYR A N 1
ATOM 580 C CA . TYR A 1 74 ? 4.683 -14.390 -10.747 1.00 97.56 74 TYR A CA 1
ATOM 581 C C . TYR A 1 74 ? 6.148 -14.829 -10.622 1.00 97.56 74 TYR A C 1
ATOM 583 O O . TYR A 1 74 ? 6.426 -15.908 -10.102 1.00 97.56 74 TYR A O 1
ATOM 591 N N . VAL A 1 75 ? 7.092 -14.015 -11.105 1.00 98.19 75 VAL A N 1
ATOM 592 C CA . VAL A 1 75 ? 8.531 -14.281 -11.050 1.00 98.19 75 VAL A CA 1
ATOM 593 C C . VAL A 1 75 ? 9.148 -13.359 -9.988 1.00 98.19 75 VAL A C 1
ATOM 595 O O . VAL A 1 75 ? 9.394 -12.187 -10.281 1.00 98.19 75 VAL A O 1
ATOM 598 N N . PRO A 1 76 ? 9.438 -13.846 -8.761 1.00 97.62 76 PRO A N 1
ATOM 599 C CA . PRO A 1 76 ? 9.773 -12.979 -7.627 1.00 97.62 76 PRO A CA 1
ATOM 600 C C . PRO A 1 76 ? 10.916 -11.983 -7.880 1.00 97.62 76 PRO A C 1
ATOM 602 O O . PRO A 1 76 ? 10.745 -10.810 -7.556 1.00 97.62 76 PRO A O 1
ATOM 605 N N . PRO A 1 77 ? 12.043 -12.362 -8.523 1.00 98.31 77 PRO A N 1
ATOM 606 C CA . PRO A 1 77 ? 13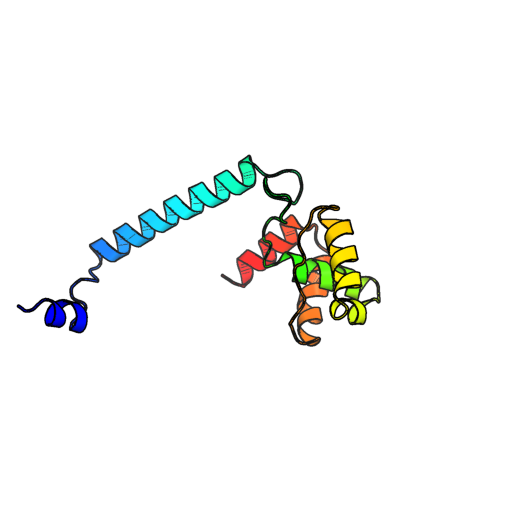.105 -11.399 -8.817 1.00 98.31 77 PRO A CA 1
ATOM 607 C C . PRO A 1 77 ? 12.678 -10.275 -9.770 1.00 98.31 77 PRO A C 1
ATOM 609 O O . PRO A 1 77 ? 13.133 -9.144 -9.616 1.00 98.31 77 PRO A O 1
ATOM 612 N N . LYS A 1 78 ? 11.806 -10.569 -10.745 1.00 98.50 78 LYS A N 1
ATOM 613 C CA . LYS A 1 78 ? 11.301 -9.566 -11.692 1.00 98.50 78 LYS A CA 1
ATOM 614 C C . LYS A 1 78 ? 10.297 -8.637 -11.022 1.00 98.50 78 LYS A C 1
ATOM 616 O O . LYS A 1 78 ? 10.396 -7.423 -11.182 1.00 98.50 78 LYS A O 1
ATOM 621 N N . HIS A 1 79 ? 9.391 -9.201 -10.224 1.00 98.44 79 HIS A N 1
ATOM 622 C CA . HIS A 1 79 ? 8.426 -8.413 -9.471 1.00 98.44 79 HIS A CA 1
ATOM 623 C C . HIS A 1 79 ? 9.135 -7.476 -8.482 1.00 98.44 79 HIS A C 1
ATOM 625 O O . HIS A 1 79 ? 8.897 -6.275 -8.532 1.00 98.44 79 HIS A O 1
ATOM 631 N N . LEU A 1 80 ? 10.109 -7.977 -7.711 1.00 98.56 80 LEU A N 1
ATOM 632 C CA . LEU A 1 80 ? 10.921 -7.155 -6.806 1.00 98.56 80 LEU A CA 1
ATOM 633 C C . LEU A 1 80 ? 11.665 -6.029 -7.535 1.00 98.56 80 LEU A C 1
ATOM 635 O O . LEU A 1 80 ? 11.781 -4.919 -7.019 1.00 98.56 80 LEU A O 1
ATOM 639 N N . ALA A 1 81 ? 12.195 -6.299 -8.731 1.00 98.62 81 ALA A N 1
ATOM 640 C CA . ALA A 1 81 ? 12.849 -5.267 -9.530 1.00 98.62 81 ALA A CA 1
ATOM 641 C C . ALA A 1 81 ? 11.865 -4.154 -9.929 1.00 98.62 81 ALA A C 1
ATOM 643 O O . ALA A 1 81 ? 12.218 -2.977 -9.851 1.00 98.62 81 ALA A O 1
ATOM 644 N N . ALA A 1 82 ? 10.629 -4.509 -10.292 1.00 98.56 82 ALA A N 1
ATOM 645 C CA . ALA A 1 82 ? 9.573 -3.541 -10.578 1.00 98.56 82 ALA A CA 1
ATOM 646 C C . ALA A 1 82 ? 9.151 -2.756 -9.323 1.00 98.56 82 ALA A C 1
ATOM 648 O O . ALA A 1 82 ? 9.007 -1.538 -9.394 1.00 98.56 82 ALA A O 1
ATOM 649 N N . GLU A 1 83 ? 9.027 -3.413 -8.166 1.00 98.62 83 GLU A N 1
ATOM 650 C CA . GLU A 1 83 ? 8.726 -2.742 -6.894 1.00 98.62 83 GLU A CA 1
ATOM 651 C C . GLU A 1 83 ? 9.804 -1.711 -6.554 1.00 98.62 83 GLU A C 1
ATOM 653 O O . GLU A 1 83 ? 9.507 -0.552 -6.275 1.00 98.62 83 GLU A O 1
ATOM 658 N N . ARG A 1 84 ? 11.078 -2.100 -6.656 1.00 98.50 84 ARG A N 1
ATOM 659 C CA . ARG A 1 84 ? 12.215 -1.216 -6.368 1.00 98.50 84 ARG A CA 1
ATOM 660 C C . ARG A 1 84 ? 12.377 -0.085 -7.376 1.00 98.50 84 ARG A C 1
ATOM 662 O O . ARG A 1 84 ? 12.927 0.956 -7.025 1.00 98.50 84 ARG A O 1
ATOM 669 N N . ALA A 1 85 ? 11.896 -0.254 -8.606 1.00 98.31 85 ALA A N 1
ATOM 670 C CA . ALA A 1 85 ? 11.849 0.834 -9.577 1.00 98.31 85 ALA A CA 1
ATOM 671 C C . ALA A 1 85 ? 10.844 1.930 -9.174 1.00 98.31 85 ALA A C 1
ATOM 673 O O . ALA A 1 85 ? 11.048 3.092 -9.516 1.00 98.31 85 ALA A O 1
ATOM 674 N N . ILE A 1 86 ? 9.786 1.575 -8.436 1.00 98.12 86 ILE A N 1
ATOM 675 C CA . ILE A 1 86 ? 8.737 2.506 -7.989 1.00 98.12 86 ILE A CA 1
ATOM 676 C C . ILE A 1 86 ? 9.064 3.076 -6.603 1.00 98.12 86 ILE A C 1
ATOM 678 O O . ILE A 1 86 ? 8.962 4.281 -6.379 1.00 98.12 86 ILE A O 1
ATOM 682 N N . PHE A 1 87 ? 9.459 2.207 -5.675 1.00 98.31 87 PHE A N 1
ATOM 683 C CA . PHE A 1 87 ? 9.586 2.510 -4.249 1.00 98.31 87 PHE A CA 1
ATOM 684 C C . PHE A 1 87 ? 11.045 2.607 -3.776 1.00 98.31 87 PHE A C 1
ATOM 686 O O . PHE A 1 87 ? 11.300 2.964 -2.631 1.00 98.31 87 PHE A O 1
ATOM 693 N N . GLY A 1 88 ? 12.027 2.368 -4.645 1.00 97.69 88 GLY A N 1
ATOM 694 C CA . GLY A 1 88 ? 13.450 2.535 -4.345 1.00 97.69 88 GLY A CA 1
ATOM 695 C C . GLY A 1 88 ? 14.190 1.238 -4.000 1.00 97.69 88 GLY A C 1
ATOM 696 O O . GLY A 1 88 ? 13.621 0.187 -3.735 1.00 97.69 88 GLY A O 1
ATOM 697 N N . ALA A 1 89 ? 15.523 1.294 -4.001 1.00 97.19 89 ALA A N 1
ATOM 698 C CA . ALA A 1 89 ? 16.369 0.095 -3.934 1.00 97.19 89 ALA A CA 1
ATOM 699 C C . ALA A 1 89 ? 16.244 -0.721 -2.632 1.00 97.19 89 ALA A C 1
ATOM 701 O O . ALA A 1 89 ? 16.567 -1.910 -2.617 1.00 97.19 89 ALA A O 1
ATOM 702 N N . LYS A 1 90 ? 15.800 -0.090 -1.541 1.00 96.75 90 LYS A N 1
ATOM 703 C CA . LYS A 1 90 ? 15.670 -0.713 -0.218 1.00 96.75 90 LYS A CA 1
ATOM 704 C C . LYS A 1 90 ? 14.306 -1.354 0.031 1.00 96.75 90 LYS A C 1
ATOM 706 O O . LYS A 1 90 ? 14.142 -2.000 1.063 1.00 96.75 90 LYS A O 1
ATOM 711 N N . THR A 1 91 ? 13.361 -1.221 -0.900 1.00 97.06 91 THR A N 1
ATOM 712 C CA . THR A 1 91 ? 12.021 -1.793 -0.761 1.00 97.06 91 THR A CA 1
ATOM 713 C C . THR A 1 91 ? 12.114 -3.305 -0.505 1.00 97.06 91 THR A C 1
ATOM 715 O O . THR A 1 91 ? 12.809 -4.014 -1.258 1.00 97.06 91 THR A O 1
ATOM 718 N N . PRO A 1 92 ? 11.466 -3.805 0.569 1.00 95.62 92 PRO A N 1
ATOM 719 C CA . PRO A 1 92 ? 11.263 -5.232 0.792 1.00 95.62 92 PRO A CA 1
ATOM 720 C C . PRO A 1 92 ? 10.425 -5.859 -0.326 1.00 95.62 92 PRO A C 1
ATOM 722 O O . PRO A 1 92 ? 9.793 -5.158 -1.104 1.00 95.62 92 PRO A O 1
ATOM 725 N N . PHE A 1 93 ? 10.407 -7.184 -0.407 1.00 97.38 93 PHE A N 1
ATOM 726 C CA . PHE A 1 93 ? 9.594 -7.879 -1.402 1.00 97.38 93 PHE A CA 1
ATOM 727 C C . PHE A 1 93 ? 8.132 -7.986 -0.955 1.00 97.38 93 PHE A C 1
ATOM 729 O O . PHE A 1 93 ? 7.874 -8.570 0.102 1.00 97.38 93 PHE A O 1
ATOM 736 N N . TYR A 1 94 ? 7.194 -7.500 -1.775 1.00 97.69 94 TYR A N 1
ATOM 737 C CA . TYR A 1 94 ? 5.757 -7.721 -1.601 1.00 97.69 94 TYR A CA 1
ATOM 738 C C . TYR A 1 94 ? 5.231 -8.582 -2.753 1.00 97.69 94 TYR A C 1
ATOM 740 O O . TYR A 1 94 ? 5.006 -8.133 -3.871 1.00 97.69 94 TYR A O 1
ATOM 748 N N . GLY A 1 95 ? 5.058 -9.874 -2.475 1.00 96.12 95 GLY A N 1
ATOM 749 C CA . GLY A 1 95 ? 4.722 -10.861 -3.495 1.00 96.12 95 GLY A CA 1
ATOM 750 C C . GLY A 1 95 ? 3.286 -10.761 -4.009 1.00 96.12 95 GLY A C 1
ATOM 751 O O . GLY A 1 95 ? 2.332 -10.644 -3.240 1.00 96.12 95 GLY A O 1
ATOM 752 N N . TRP A 1 96 ? 3.127 -10.908 -5.325 1.00 96.81 96 TRP A N 1
ATOM 753 C CA . TRP A 1 96 ? 1.829 -11.160 -5.939 1.00 96.81 96 TRP A CA 1
ATOM 754 C C . TRP A 1 96 ? 1.444 -12.638 -5.772 1.00 96.81 96 TRP A C 1
ATOM 756 O O . TRP A 1 96 ? 2.091 -13.536 -6.316 1.00 96.81 96 TRP A O 1
ATOM 766 N N . HIS A 1 97 ? 0.366 -12.896 -5.031 1.00 95.19 97 HIS A N 1
ATOM 767 C CA . HIS A 1 97 ? -0.130 -14.252 -4.743 1.00 95.19 97 HIS A CA 1
ATOM 768 C C . HIS A 1 97 ? -1.544 -14.507 -5.275 1.00 95.19 97 HIS A C 1
ATOM 770 O O . HIS A 1 97 ? -2.139 -15.553 -5.016 1.00 95.19 97 HIS A O 1
ATOM 776 N N . TYR A 1 98 ? -2.095 -13.544 -6.008 1.00 96.50 98 TYR A N 1
ATOM 777 C CA . TYR A 1 98 ? -3.472 -13.584 -6.469 1.00 96.50 98 TYR A CA 1
ATOM 778 C C . TYR A 1 98 ? -3.594 -14.250 -7.843 1.00 96.50 98 TYR A C 1
ATOM 780 O O . TYR A 1 98 ? -2.654 -14.228 -8.640 1.00 96.50 98 TYR A O 1
ATOM 788 N N . PRO A 1 99 ? -4.761 -14.824 -8.165 1.00 96.75 99 PRO A N 1
ATOM 789 C CA . PRO A 1 99 ? -5.038 -15.313 -9.509 1.00 96.75 99 PRO A CA 1
ATOM 790 C C . PRO A 1 99 ? -5.044 -14.172 -10.552 1.00 96.75 99 PRO A C 1
ATOM 792 O O . PRO A 1 99 ? -5.357 -13.024 -10.217 1.00 96.75 99 PRO A O 1
ATOM 795 N N . PRO A 1 100 ? -4.780 -14.470 -11.844 1.00 96.38 100 PRO A N 1
ATOM 796 C CA . PRO A 1 100 ? -4.618 -13.453 -12.888 1.00 96.38 100 PRO A CA 1
ATOM 797 C C . PRO A 1 100 ? -5.802 -12.501 -13.084 1.00 96.38 100 PRO A C 1
ATOM 799 O O . PRO A 1 100 ? -5.599 -11.372 -13.519 1.00 96.38 100 PRO A O 1
ATOM 802 N N . PHE A 1 101 ? -7.033 -12.912 -12.764 1.00 96.88 101 PHE A N 1
ATOM 803 C CA . PHE A 1 101 ? -8.210 -12.058 -12.954 1.00 96.88 101 PHE A CA 1
ATOM 804 C C . PHE A 1 101 ? -8.176 -10.789 -12.091 1.00 96.88 101 PHE A C 1
ATOM 806 O O . PHE A 1 101 ? -8.793 -9.794 -12.465 1.00 96.88 101 PHE A O 1
ATOM 813 N N . LEU A 1 102 ? -7.425 -10.771 -10.980 1.00 97.12 102 LEU A N 1
ATOM 814 C CA . LEU A 1 102 ? -7.287 -9.567 -10.155 1.00 97.12 102 LEU A CA 1
ATOM 815 C C . LEU A 1 102 ? -6.530 -8.443 -10.893 1.00 97.12 102 LEU A C 1
ATOM 817 O O . LEU A 1 102 ? -6.676 -7.268 -10.555 1.00 97.12 102 LEU A O 1
ATOM 821 N N . LEU A 1 103 ? -5.801 -8.763 -11.971 1.00 98.00 103 LEU A N 1
ATOM 822 C CA . LEU A 1 103 ? -5.186 -7.759 -12.846 1.00 98.00 103 LEU A CA 1
ATOM 823 C C . LEU A 1 103 ? -6.214 -6.862 -13.547 1.00 98.00 103 LEU A C 1
ATOM 825 O O . LEU A 1 103 ? -5.877 -5.737 -13.919 1.00 98.00 103 LEU A O 1
ATOM 829 N N . LEU A 1 104 ? -7.470 -7.306 -13.677 1.00 97.50 104 LEU A N 1
ATOM 830 C CA . LEU A 1 104 ? -8.566 -6.471 -14.178 1.00 97.50 104 LEU A CA 1
ATOM 831 C C . LEU A 1 104 ? -8.837 -5.265 -13.265 1.00 97.50 104 LEU A C 1
ATOM 833 O O . LEU A 1 104 ? -9.272 -4.229 -13.755 1.00 97.50 104 LEU A O 1
ATOM 837 N N . LEU A 1 105 ? -8.540 -5.380 -11.964 1.00 97.00 105 LEU A N 1
ATOM 838 C CA . LEU A 1 105 ? -8.605 -4.269 -11.009 1.00 97.00 105 LEU A CA 1
ATOM 839 C C . LEU A 1 105 ? -7.267 -3.525 -10.913 1.00 97.00 105 LEU A C 1
ATOM 841 O O . LEU A 1 105 ? -7.240 -2.296 -10.878 1.00 97.00 105 LEU A O 1
ATOM 845 N N . ALA A 1 106 ? -6.148 -4.255 -10.923 1.00 98.06 106 ALA A N 1
ATOM 846 C CA . ALA A 1 106 ? -4.818 -3.662 -10.787 1.00 98.06 106 ALA A CA 1
ATOM 847 C C . ALA A 1 106 ? -4.462 -2.719 -11.952 1.00 98.06 106 ALA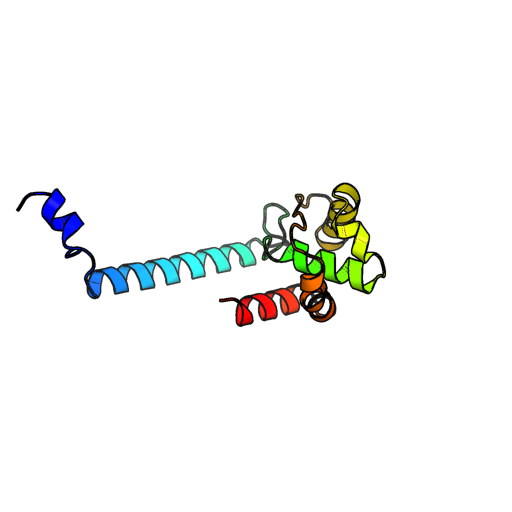 A C 1
ATOM 849 O O . ALA A 1 106 ? -3.919 -1.636 -11.743 1.00 98.06 106 ALA A O 1
ATOM 850 N N . THR A 1 107 ? -4.778 -3.108 -13.191 1.00 98.44 107 THR A N 1
ATOM 851 C CA . THR A 1 107 ? -4.418 -2.342 -14.396 1.00 98.44 107 THR A CA 1
ATOM 852 C C . THR A 1 107 ? -5.069 -0.955 -14.491 1.00 98.44 107 THR A C 1
ATOM 854 O O . THR A 1 107 ? -4.342 -0.009 -14.806 1.00 98.44 107 THR A O 1
ATOM 857 N N . PRO A 1 108 ? -6.382 -0.742 -14.247 1.00 98.31 108 PRO A N 1
ATOM 858 C CA . PRO A 1 108 ? -6.946 0.608 -14.220 1.00 98.31 108 PRO A CA 1
ATOM 859 C C . PRO A 1 108 ? -6.428 1.435 -13.040 1.00 98.31 108 PRO A C 1
ATOM 861 O O . PRO A 1 108 ? -6.108 2.604 -13.239 1.00 98.31 108 PRO A O 1
ATOM 864 N N . LEU A 1 109 ? -6.266 0.842 -11.851 1.00 98.19 109 LEU A N 1
ATOM 865 C CA . LEU A 1 109 ? -5.738 1.552 -10.679 1.00 98.19 109 LEU A CA 1
ATOM 866 C C . LEU A 1 109 ? -4.309 2.057 -10.901 1.00 98.19 109 LEU A C 1
ATOM 868 O O . LEU A 1 109 ? -4.007 3.205 -10.586 1.00 98.19 109 LEU A O 1
ATOM 872 N N . ALA A 1 110 ? -3.454 1.244 -11.522 1.00 98.38 110 ALA A N 1
ATOM 873 C CA . ALA A 1 110 ? -2.067 1.592 -11.820 1.00 98.38 110 ALA A CA 1
ATOM 874 C C . ALA A 1 110 ? -1.894 2.688 -12.893 1.00 98.38 110 ALA A C 1
ATOM 876 O O . ALA A 1 110 ? -0.767 3.059 -13.212 1.00 98.38 110 ALA A O 1
ATOM 877 N N . ARG A 1 111 ? -2.985 3.210 -13.475 1.00 98.44 111 ARG A N 1
ATOM 878 C CA . ARG A 1 111 ? -2.945 4.410 -14.332 1.00 98.44 111 ARG A CA 1
ATOM 879 C C . ARG A 1 111 ? -3.007 5.712 -13.532 1.00 98.44 111 ARG A C 1
ATOM 881 O O . ARG A 1 111 ? -2.721 6.772 -14.083 1.00 98.44 111 ARG A O 1
ATOM 888 N N . LEU A 1 112 ? -3.405 5.646 -12.264 1.00 98.56 112 LEU A N 1
ATOM 889 C CA . LEU A 1 112 ? -3.411 6.787 -11.357 1.00 98.56 112 LEU A CA 1
ATOM 890 C C . LEU A 1 112 ? -2.031 6.947 -10.705 1.00 98.56 112 LEU A C 1
ATOM 892 O O . LEU A 1 112 ? -1.325 5.955 -10.533 1.00 98.56 112 LEU A O 1
ATOM 896 N N . PRO A 1 113 ? -1.651 8.159 -10.263 1.00 98.19 113 PRO A N 1
ATOM 897 C CA . PRO A 1 113 ? -0.522 8.320 -9.352 1.00 98.19 113 PRO A CA 1
ATOM 898 C C . PRO A 1 113 ? -0.698 7.441 -8.107 1.00 98.19 113 PRO A C 1
ATOM 900 O O . PRO A 1 113 ? -1.807 7.343 -7.580 1.00 98.19 113 PRO A O 1
ATOM 903 N N . TYR A 1 114 ? 0.390 6.850 -7.606 1.00 98.25 114 TYR A N 1
ATOM 904 C CA . TY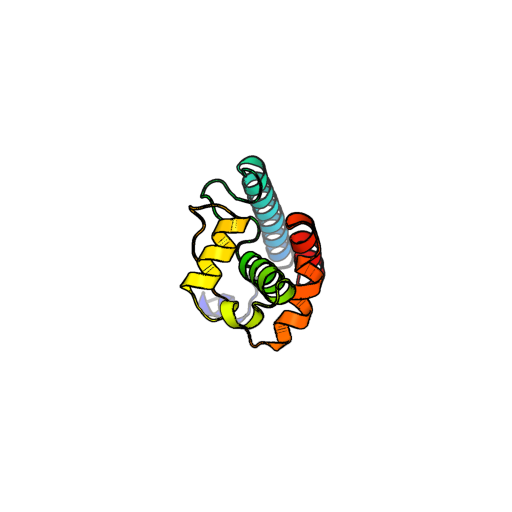R A 1 114 ? 0.360 5.846 -6.532 1.00 98.25 114 TYR A CA 1
ATOM 905 C C . TYR A 1 114 ? -0.542 6.209 -5.343 1.00 98.25 114 TYR A C 1
ATOM 907 O O . TYR A 1 114 ? -1.405 5.424 -4.964 1.00 98.25 114 TYR A O 1
ATOM 915 N N . LEU A 1 115 ? -0.395 7.418 -4.786 1.00 96.75 115 LEU A N 1
ATOM 916 C CA . LEU A 1 115 ? -1.181 7.846 -3.622 1.00 96.75 115 LEU A CA 1
ATOM 917 C C . LEU A 1 115 ? -2.677 7.992 -3.935 1.00 96.75 115 LEU A C 1
ATOM 919 O O . LEU A 1 115 ? -3.510 7.707 -3.079 1.00 96.75 115 LEU A O 1
ATOM 923 N N . ALA A 1 116 ? -3.027 8.391 -5.160 1.00 98.19 116 ALA A N 1
ATOM 924 C CA . ALA A 1 116 ? -4.419 8.439 -5.596 1.00 98.19 116 ALA A CA 1
ATOM 925 C C . ALA A 1 116 ? -4.985 7.023 -5.779 1.00 98.19 116 ALA A C 1
ATOM 927 O O . ALA A 1 116 ? -6.099 6.753 -5.339 1.00 98.19 116 ALA A O 1
ATOM 928 N N . ALA A 1 117 ? -4.208 6.104 -6.363 1.00 98.44 117 ALA A N 1
ATOM 929 C CA . ALA A 1 117 ? -4.592 4.698 -6.482 1.00 98.44 117 ALA A CA 1
ATOM 930 C C . ALA A 1 117 ? -4.801 4.050 -5.103 1.00 98.44 117 ALA A C 1
ATOM 932 O O . ALA A 1 117 ? -5.806 3.375 -4.892 1.00 98.44 117 ALA A O 1
ATOM 933 N N . LEU A 1 118 ? -3.894 4.312 -4.157 1.00 97.31 118 LEU A N 1
ATOM 934 C CA . LEU A 1 118 ? -3.993 3.851 -2.775 1.00 97.31 118 LEU A CA 1
ATOM 935 C C . LEU A 1 118 ? -5.249 4.402 -2.093 1.00 97.31 118 LEU A C 1
ATOM 937 O O . LEU A 1 118 ? -5.977 3.645 -1.462 1.00 97.31 118 LEU A O 1
ATOM 941 N N . PHE A 1 119 ? -5.533 5.699 -2.239 1.00 96.56 119 PHE A N 1
ATOM 942 C CA . PHE A 1 119 ? -6.742 6.301 -1.676 1.00 96.56 119 PHE A CA 1
ATOM 943 C C . PHE A 1 119 ? -8.018 5.658 -2.237 1.00 96.56 119 PHE A C 1
ATOM 945 O O . PHE A 1 119 ? -8.919 5.320 -1.474 1.00 96.56 119 PHE A O 1
ATOM 952 N N . VAL A 1 120 ? -8.079 5.439 -3.556 1.00 97.81 120 VAL A N 1
ATOM 953 C CA . VAL A 1 120 ? -9.216 4.763 -4.203 1.00 97.81 120 VAL A CA 1
ATOM 954 C C . VAL A 1 120 ? -9.362 3.327 -3.703 1.00 97.81 120 VAL A C 1
ATOM 956 O O . VAL A 1 120 ? -10.476 2.904 -3.417 1.00 97.81 120 VAL A O 1
ATOM 959 N N . TRP A 1 121 ? -8.257 2.589 -3.573 1.00 97.00 121 TRP A N 1
ATOM 960 C CA . TRP A 1 121 ? -8.273 1.231 -3.030 1.00 97.00 121 TRP A CA 1
ATOM 961 C C . TRP A 1 121 ? -8.852 1.206 -1.613 1.00 97.00 121 TRP A C 1
ATOM 963 O O . TRP A 1 121 ? -9.834 0.513 -1.367 1.00 97.00 121 TRP A O 1
ATOM 973 N N . GLN A 1 122 ? -8.316 2.044 -0.721 1.00 95.00 122 GLN A N 1
ATOM 974 C CA . GLN A 1 122 ? -8.767 2.153 0.667 1.00 95.00 122 GLN A CA 1
ATOM 975 C C . GLN A 1 122 ? -10.257 2.512 0.769 1.00 95.00 122 GLN A C 1
ATOM 977 O O . GLN A 1 122 ? -10.982 1.910 1.551 1.00 95.00 122 GLN A O 1
ATOM 982 N N . ALA A 1 123 ? -10.739 3.447 -0.053 1.00 95.12 123 ALA A N 1
ATOM 983 C CA . ALA A 1 123 ? -12.135 3.882 -0.031 1.00 95.12 123 ALA A CA 1
ATOM 984 C C . ALA A 1 123 ? -13.139 2.820 -0.520 1.00 95.12 123 ALA A C 1
ATOM 986 O O . ALA A 1 123 ? -14.334 2.961 -0.270 1.00 95.12 123 ALA A O 1
ATOM 987 N N . LEU A 1 124 ? -12.686 1.801 -1.257 1.00 94.75 124 LEU A N 1
ATOM 988 C CA . LEU A 1 124 ? -13.556 0.777 -1.844 1.00 94.75 124 LEU A CA 1
ATOM 989 C C . LEU A 1 124 ? -13.506 -0.569 -1.112 1.00 94.75 124 LEU A C 1
ATOM 991 O O . LEU A 1 124 ? -14.383 -1.402 -1.344 1.00 94.75 124 LEU A O 1
ATOM 995 N N . THR A 1 125 ? -12.494 -0.813 -0.276 1.00 90.69 125 THR A N 1
ATOM 996 C CA . THR A 1 125 ? -12.281 -2.118 0.376 1.00 90.69 125 THR A CA 1
ATOM 997 C C . THR A 1 125 ? -12.412 -2.101 1.900 1.00 90.69 125 THR A C 1
ATOM 999 O O . THR A 1 125 ? -12.271 -3.159 2.511 1.00 90.69 125 THR A O 1
ATOM 1002 N N . PHE A 1 126 ? -12.673 -0.941 2.504 1.00 70.56 126 PHE A N 1
ATOM 1003 C CA . PHE A 1 126 ? -12.880 -0.746 3.944 1.00 70.56 126 PHE A CA 1
ATOM 1004 C C . PHE A 1 126 ? -14.205 -0.027 4.197 1.00 70.56 126 PHE A C 1
ATOM 1006 O O . PHE A 1 126 ? -14.839 -0.342 5.229 1.00 70.56 126 PHE A O 1
#

Secondary structure (DSSP, 8-state):
--HHHHHHH-TT--HHHHHHHHHHHHHHHHHHHHHHHHH-BTTB-TTSPBTTTTTHHHHHHHHHHHTT-TTGGGSHHHHHHHHHHHH-TTPPP----S-GGGHHHHHHHTTS-HHHHHHHHHHHH-

Radius of gyration: 19.92 Å; chains: 1; bounding box: 39×31×62 Å

Foldseek 3Di:
DDPVVCVVVVVVDDPVVVVVVVVVVVVVVVVVVVQQVVQDDDQGGVQLEGDPNVCLLLLLLLVCVLVVNNVCLQVQVSSVVSSCVQSNDRYDGDHDPDDSVSSVVSNVLNVDDPVVSVVVVVVPPD

pLDDT: mean 95.67, std 4.98, range [62.06, 98.75]